Protein AF-A0A193QI72-F1 (afdb_monomer_lite)

Secondary structure (DSSP, 8-state):
-HHHHHTT-S-EEEEEEE-GGG-EEEEEEE-HHHHHHHHHHHHS---THHHHHHHHHHHHHHHHHHHTT----SSS-----

Structure (mmCIF, N/CA/C/O backbone):
data_AF-A0A193QI72-F1
#
_entry.id   AF-A0A193QI72-F1
#
loop_
_atom_site.group_PDB
_atom_site.id
_atom_site.type_symbol
_atom_site.label_atom_id
_atom_site.label_alt_id
_atom_site.label_comp_id
_atom_site.label_asym_id
_atom_site.label_entity_id
_atom_site.label_seq_id
_atom_site.pdbx_PDB_ins_code
_atom_site.Cartn_x
_atom_site.Cartn_y
_atom_site.Cartn_z
_atom_site.occupancy
_atom_site.B_iso_or_equiv
_atom_site.auth_seq_id
_atom_site.auth_comp_id
_atom_site.auth_asym_id
_atom_site.auth_atom_id
_atom_site.pdbx_PDB_model_num
ATOM 1 N N . MET A 1 1 ? 6.016 8.041 12.999 1.00 62.69 1 MET A N 1
ATOM 2 C CA . MET A 1 1 ? 6.602 6.748 12.577 1.00 62.69 1 MET A CA 1
ATOM 3 C C . MET A 1 1 ? 7.346 6.001 13.678 1.00 62.69 1 MET A C 1
ATOM 5 O O . MET A 1 1 ? 6.841 4.965 14.077 1.00 62.69 1 MET A O 1
ATOM 9 N N . ARG A 1 2 ? 8.473 6.484 14.230 1.00 77.62 2 ARG A N 1
ATOM 10 C CA . ARG A 1 2 ? 9.287 5.716 15.208 1.00 77.62 2 ARG A CA 1
ATOM 11 C C . ARG A 1 2 ? 8.497 5.101 16.383 1.00 77.62 2 ARG A C 1
ATOM 13 O O . ARG A 1 2 ? 8.555 3.895 16.571 1.00 77.62 2 ARG A O 1
ATOM 20 N N . LYS A 1 3 ? 7.659 5.889 17.070 1.00 86.62 3 LYS A N 1
ATOM 21 C CA . LYS A 1 3 ? 6.796 5.404 18.171 1.00 86.62 3 LYS A CA 1
ATOM 22 C C . LYS A 1 3 ? 5.821 4.286 17.763 1.00 86.62 3 LYS A C 1
ATOM 24 O O . LYS A 1 3 ? 5.444 3.473 18.592 1.00 86.62 3 LYS A O 1
ATOM 29 N N . TRP A 1 4 ? 5.376 4.265 16.507 1.00 79.19 4 TRP A N 1
ATOM 30 C CA . TRP A 1 4 ? 4.423 3.270 15.997 1.00 79.19 4 TRP A CA 1
ATOM 31 C C . TRP A 1 4 ? 5.133 1.963 15.649 1.00 79.19 4 TRP A C 1
ATOM 33 O O . TRP A 1 4 ? 4.615 0.889 15.934 1.00 79.19 4 TRP A O 1
ATOM 43 N N . ILE A 1 5 ? 6.351 2.076 15.109 1.00 80.56 5 ILE A N 1
ATOM 44 C CA . ILE A 1 5 ? 7.260 0.952 14.861 1.00 80.56 5 ILE A CA 1
ATOM 45 C C . ILE A 1 5 ? 7.620 0.276 16.191 1.00 80.56 5 ILE A C 1
ATOM 47 O O . ILE A 1 5 ? 7.470 -0.933 16.328 1.00 80.56 5 ILE A O 1
ATOM 51 N N . GLU A 1 6 ? 8.026 1.057 17.196 1.00 83.12 6 GLU A N 1
ATOM 52 C CA . GLU A 1 6 ? 8.382 0.549 18.531 1.00 83.12 6 GLU A CA 1
ATOM 53 C C . GLU A 1 6 ? 7.209 -0.165 19.217 1.00 83.12 6 GLU A C 1
ATOM 55 O O . GLU A 1 6 ? 7.403 -1.171 19.893 1.00 83.12 6 GLU A O 1
ATOM 60 N N . ARG A 1 7 ? 5.982 0.322 18.998 1.00 85.44 7 ARG A N 1
ATOM 61 C CA . ARG A 1 7 ? 4.747 -0.267 19.536 1.00 85.44 7 ARG A CA 1
ATOM 62 C C . ARG A 1 7 ? 4.159 -1.387 18.673 1.00 85.44 7 ARG A C 1
ATOM 64 O O . ARG A 1 7 ? 3.108 -1.904 19.030 1.00 85.44 7 ARG A O 1
ATOM 71 N N . ARG A 1 8 ? 4.806 -1.754 17.559 1.00 80.44 8 ARG A N 1
ATOM 72 C CA . ARG A 1 8 ? 4.330 -2.776 16.604 1.00 80.44 8 ARG A CA 1
ATOM 73 C C . ARG A 1 8 ? 2.902 -2.526 16.092 1.00 80.44 8 ARG A C 1
ATOM 75 O O . ARG A 1 8 ? 2.141 -3.459 15.889 1.00 80.44 8 ARG A O 1
ATOM 82 N N . LEU A 1 9 ? 2.549 -1.259 15.874 1.00 84.94 9 LEU A N 1
ATOM 83 C CA . LEU A 1 9 ? 1.218 -0.841 15.400 1.00 84.94 9 LEU A CA 1
ATOM 84 C C . LEU A 1 9 ? 1.136 -0.725 13.872 1.00 84.94 9 LEU A C 1
ATOM 86 O O . LEU A 1 9 ? 0.201 -0.133 13.342 1.00 84.94 9 LEU A O 1
ATOM 90 N N . LEU A 1 10 ? 2.160 -1.197 13.165 1.00 86.31 10 LEU A N 1
ATOM 91 C CA . LEU A 1 10 ? 2.215 -1.192 11.713 1.00 86.31 10 LEU A CA 1
ATOM 92 C C . LEU A 1 10 ? 2.697 -2.565 11.248 1.00 86.31 10 LEU A C 1
ATOM 94 O O . LEU A 1 10 ? 3.665 -3.076 11.823 1.00 86.31 10 LEU A O 1
ATOM 98 N N . PRO A 1 11 ? 2.079 -3.130 10.204 1.00 87.19 11 PRO A N 1
ATOM 99 C CA . PRO A 1 11 ? 2.602 -4.319 9.563 1.00 87.19 11 PRO A CA 1
ATOM 100 C C . PRO A 1 11 ? 3.849 -3.925 8.768 1.00 87.19 11 PRO A C 1
ATOM 102 O O . PRO A 1 11 ? 3.802 -3.102 7.846 1.00 87.19 11 PRO A O 1
ATOM 105 N N . LEU A 1 12 ? 4.997 -4.441 9.204 1.00 89.56 12 LEU A N 1
ATOM 106 C CA . LEU A 1 12 ? 6.312 -4.063 8.700 1.00 89.56 12 LEU A CA 1
ATOM 107 C C . LEU A 1 12 ? 7.107 -5.302 8.302 1.00 89.56 12 LEU A C 1
ATOM 109 O O . LEU A 1 12 ? 7.219 -6.248 9.079 1.00 89.56 12 LEU A O 1
ATOM 113 N N . ALA A 1 13 ? 7.761 -5.230 7.149 1.00 86.88 13 ALA A N 1
ATOM 114 C CA . ALA A 1 13 ? 8.815 -6.152 6.756 1.00 86.88 13 ALA A CA 1
ATOM 115 C C . ALA A 1 13 ? 10.179 -5.463 6.857 1.00 86.88 13 ALA A C 1
ATOM 117 O O . ALA A 1 13 ? 10.319 -4.269 6.581 1.00 86.88 13 ALA A O 1
ATOM 118 N N . THR A 1 14 ? 11.199 -6.217 7.265 1.00 88.19 14 THR A N 1
ATOM 119 C CA . THR A 1 14 ? 12.593 -5.764 7.194 1.00 88.19 14 THR A CA 1
ATOM 120 C C . THR A 1 14 ? 13.280 -6.510 6.068 1.00 88.19 14 THR A C 1
ATOM 122 O O . THR A 1 14 ? 13.476 -7.718 6.165 1.00 88.19 14 THR A O 1
ATOM 125 N N . GLU A 1 15 ? 13.692 -5.792 5.033 1.00 86.62 15 GLU A N 1
ATOM 126 C CA . GLU A 1 15 ? 14.474 -6.366 3.945 1.00 86.62 15 GLU A CA 1
ATOM 127 C C . GLU A 1 15 ? 15.940 -5.971 4.080 1.00 86.62 15 GLU A C 1
ATOM 129 O O . GLU A 1 15 ? 16.277 -4.809 4.330 1.00 86.62 15 GLU A O 1
ATOM 134 N N . LYS A 1 16 ? 16.827 -6.957 3.930 1.00 86.44 16 LYS A N 1
ATOM 135 C CA . LYS A 1 16 ? 18.266 -6.727 3.847 1.00 86.44 16 LYS A CA 1
ATOM 136 C C . LYS A 1 16 ? 18.636 -6.555 2.382 1.00 86.44 16 LYS A C 1
ATOM 138 O O . LYS A 1 16 ? 18.584 -7.505 1.611 1.00 86.44 16 LYS A O 1
ATOM 143 N N . GLU A 1 17 ? 19.071 -5.359 2.031 1.00 82.38 17 GLU A N 1
ATOM 144 C CA . GLU A 1 17 ? 19.634 -5.068 0.722 1.00 82.38 17 GLU A CA 1
ATOM 145 C C . GLU A 1 17 ? 21.154 -5.219 0.802 1.00 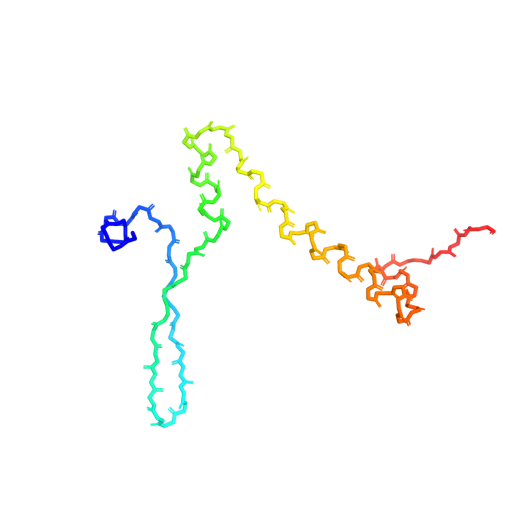82.38 17 GLU A C 1
ATOM 147 O O . GLU A 1 17 ? 21.812 -4.584 1.631 1.00 82.38 17 GLU A O 1
ATOM 152 N N . VAL A 1 18 ? 21.722 -6.102 -0.016 1.00 84.88 18 VAL A N 1
ATOM 153 C CA . VAL A 1 18 ? 23.164 -6.375 -0.033 1.00 84.88 18 VAL A CA 1
ATOM 154 C C . VAL A 1 18 ? 23.791 -5.644 -1.215 1.00 84.88 18 VAL A C 1
ATOM 156 O O . VAL A 1 18 ? 23.456 -5.919 -2.362 1.00 84.88 18 VAL A O 1
ATOM 159 N N . PHE A 1 19 ? 24.729 -4.738 -0.943 1.00 82.50 19 PHE A N 1
ATOM 160 C CA . PHE A 1 19 ? 25.461 -3.964 -1.949 1.00 82.50 19 PHE A CA 1
ATOM 161 C C . PHE A 1 19 ? 26.833 -4.591 -2.248 1.00 82.50 19 PHE A C 1
ATOM 163 O O . PHE A 1 19 ? 27.868 -3.921 -2.191 1.00 82.50 19 PHE A O 1
ATOM 170 N N . GLY A 1 20 ? 26.855 -5.895 -2.536 1.00 78.19 20 GLY A N 1
ATOM 171 C CA . GLY A 1 20 ? 28.098 -6.646 -2.755 1.00 78.19 20 GLY A CA 1
ATOM 172 C C . GLY A 1 20 ? 29.067 -6.546 -1.566 1.00 78.19 20 GLY A C 1
ATOM 173 O O . GLY A 1 20 ? 28.643 -6.560 -0.411 1.00 78.19 20 GLY A O 1
ATOM 174 N N . GLU A 1 21 ? 30.368 -6.405 -1.837 1.00 81.50 21 GLU A N 1
ATOM 175 C CA . GLU A 1 21 ? 31.419 -6.295 -0.804 1.00 81.50 21 GLU A CA 1
ATOM 176 C C . GLU A 1 21 ? 31.398 -4.966 -0.026 1.00 81.50 21 GLU A C 1
ATOM 178 O O . GLU A 1 21 ? 31.995 -4.864 1.043 1.00 81.50 21 GLU A O 1
ATOM 183 N N . ARG A 1 22 ? 30.687 -3.941 -0.522 1.00 80.12 22 ARG A N 1
ATOM 184 C CA . ARG A 1 22 ? 30.632 -2.602 0.103 1.00 80.12 22 ARG A CA 1
ATOM 185 C C . ARG A 1 22 ? 29.739 -2.548 1.345 1.00 80.12 22 ARG A C 1
ATOM 187 O O . ARG A 1 22 ? 29.742 -1.542 2.051 1.00 80.12 22 ARG A O 1
ATOM 194 N N . GLY A 1 23 ? 28.981 -3.611 1.609 1.00 75.88 23 GLY A N 1
ATOM 195 C CA . GLY A 1 23 ? 28.164 -3.767 2.807 1.00 75.88 23 GLY A CA 1
ATOM 196 C C . GLY A 1 23 ? 26.699 -4.067 2.506 1.00 75.88 23 GLY A C 1
ATOM 197 O O . GLY A 1 23 ? 26.305 -4.376 1.384 1.00 75.88 23 GLY A O 1
ATOM 198 N N . SER A 1 24 ? 25.864 -3.988 3.538 1.00 83.06 24 SER A N 1
ATOM 199 C CA . SER A 1 24 ? 24.421 -4.208 3.424 1.00 83.06 24 SER A CA 1
ATOM 200 C C . SER A 1 24 ? 23.646 -3.137 4.174 1.00 83.06 24 SER A C 1
ATOM 202 O O . SER A 1 24 ? 24.054 -2.753 5.269 1.00 83.06 24 SER A O 1
ATOM 204 N N . SER A 1 25 ? 22.506 -2.726 3.631 1.00 84.81 25 SER A N 1
ATOM 205 C CA . SER A 1 25 ? 21.530 -1.880 4.314 1.00 84.81 25 SER A CA 1
ATOM 206 C C . SER A 1 25 ? 20.307 -2.697 4.729 1.00 84.81 25 SER A C 1
ATOM 208 O O . SER A 1 25 ? 20.041 -3.772 4.191 1.00 84.81 25 SER A O 1
ATOM 210 N N . ARG A 1 26 ? 19.559 -2.199 5.713 1.00 84.31 26 ARG A N 1
ATOM 211 C CA . ARG A 1 26 ? 18.251 -2.742 6.088 1.00 84.31 26 ARG A CA 1
ATOM 212 C C . ARG A 1 26 ? 17.197 -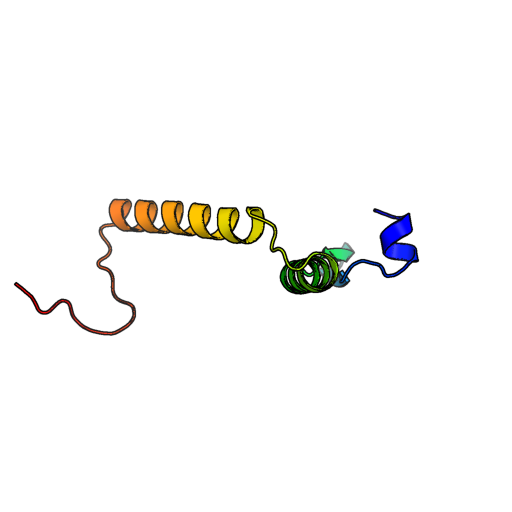1.687 5.812 1.00 84.31 26 ARG A C 1
ATOM 214 O O . ARG A 1 26 ? 17.294 -0.574 6.324 1.00 84.31 26 ARG A O 1
ATOM 221 N N . ARG A 1 27 ? 16.188 -2.047 5.026 1.00 84.81 27 ARG A N 1
ATOM 222 C CA . ARG A 1 27 ? 15.035 -1.197 4.738 1.00 84.81 27 ARG A CA 1
ATOM 223 C C . ARG A 1 27 ? 13.830 -1.719 5.507 1.00 84.81 27 ARG A C 1
ATOM 225 O O . ARG A 1 27 ? 13.592 -2.922 5.556 1.00 84.81 27 ARG A O 1
ATOM 232 N N . LEU A 1 28 ? 13.093 -0.801 6.120 1.00 84.81 28 LEU A N 1
ATOM 233 C CA . LEU A 1 28 ? 11.786 -1.083 6.702 1.00 84.81 28 LEU A CA 1
ATOM 234 C C . LEU A 1 28 ? 10.728 -0.764 5.652 1.00 84.81 28 LEU A C 1
ATOM 236 O O . LEU A 1 28 ? 10.675 0.362 5.157 1.00 84.81 28 LEU A O 1
ATOM 240 N N . LEU A 1 29 ? 9.898 -1.746 5.331 1.00 86.50 29 LEU A N 1
ATOM 241 C CA . LEU A 1 29 ? 8.798 -1.626 4.386 1.00 86.50 29 LEU A CA 1
ATOM 242 C C . LEU A 1 29 ? 7.482 -1.761 5.143 1.00 86.50 29 LEU A C 1
ATOM 244 O O . LEU A 1 29 ? 7.345 -2.651 5.977 1.00 86.50 29 LEU A O 1
ATOM 248 N N . ILE A 1 30 ? 6.520 -0.886 4.854 1.00 87.25 30 ILE A N 1
ATOM 249 C CA . ILE A 1 30 ? 5.141 -1.070 5.316 1.00 87.25 30 ILE A CA 1
ATOM 250 C C . ILE A 1 30 ? 4.468 -2.045 4.361 1.00 87.25 30 ILE A C 1
ATOM 252 O O . ILE A 1 30 ? 4.465 -1.823 3.148 1.00 87.25 30 ILE A O 1
ATOM 256 N N . LEU A 1 31 ? 3.884 -3.104 4.910 1.00 87.12 31 LEU A N 1
ATOM 257 C CA . LEU A 1 31 ? 3.096 -4.054 4.139 1.00 87.12 31 LEU A CA 1
ATOM 258 C C . LEU A 1 31 ? 1.742 -3.413 3.846 1.00 87.12 31 LEU A C 1
ATOM 260 O O . LEU A 1 31 ? 0.838 -3.393 4.675 1.00 87.12 31 LEU A O 1
ATOM 264 N N . TRP A 1 32 ? 1.643 -2.809 2.663 1.00 84.81 32 TRP A N 1
ATOM 265 C CA . TRP A 1 32 ? 0.519 -1.950 2.297 1.00 84.81 32 TRP A CA 1
ATOM 266 C C . TRP A 1 32 ? -0.836 -2.666 2.371 1.00 84.81 32 TRP A C 1
ATOM 268 O O . TRP A 1 32 ? -1.785 -2.101 2.902 1.00 84.81 32 TRP A O 1
ATOM 278 N N . ASN A 1 33 ? -0.921 -3.914 1.900 1.00 85.19 33 ASN A N 1
ATOM 279 C CA . ASN A 1 33 ? -2.170 -4.683 1.942 1.00 85.19 33 ASN A CA 1
ATOM 280 C C . ASN A 1 33 ? -2.597 -5.009 3.379 1.00 85.19 33 ASN A C 1
ATOM 282 O O . ASN A 1 33 ? -3.737 -4.740 3.737 1.00 85.19 33 ASN A O 1
ATOM 286 N N . GLU A 1 34 ? -1.676 -5.492 4.214 1.00 85.38 34 GLU A N 1
ATOM 287 C CA . GLU A 1 34 ? -1.955 -5.787 5.628 1.00 85.38 34 GLU A CA 1
ATOM 288 C C . GLU A 1 34 ? -2.335 -4.521 6.401 1.00 85.38 34 GLU A C 1
ATOM 290 O O . GLU A 1 34 ? -3.196 -4.536 7.276 1.00 85.38 34 GLU A O 1
ATOM 295 N N . TRP A 1 35 ? -1.718 -3.387 6.058 1.00 87.19 35 TRP A N 1
ATOM 296 C CA . TRP A 1 35 ? -2.080 -2.110 6.659 1.00 87.19 35 TRP A CA 1
ATOM 297 C C . TRP A 1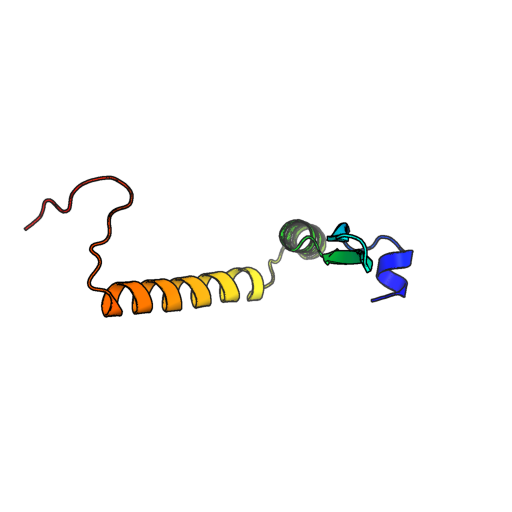 35 ? -3.506 -1.707 6.273 1.00 87.19 35 TRP A C 1
ATOM 299 O O . TRP A 1 35 ? -4.262 -1.259 7.131 1.00 87.19 35 TRP A O 1
ATOM 309 N N . LEU A 1 36 ? -3.899 -1.901 5.011 1.00 85.38 36 LEU A N 1
ATOM 310 C CA . LEU A 1 36 ? -5.264 -1.633 4.554 1.00 85.38 36 LEU A CA 1
ATOM 311 C C . LEU A 1 36 ? -6.297 -2.548 5.225 1.00 85.38 36 LEU A C 1
ATOM 313 O O . LEU A 1 36 ? -7.382 -2.071 5.552 1.00 85.38 36 LEU A O 1
ATOM 317 N N . GLU A 1 37 ? -5.968 -3.822 5.440 1.00 85.19 37 GLU A N 1
ATOM 318 C CA . GLU A 1 37 ? -6.808 -4.766 6.190 1.00 85.19 37 GLU A CA 1
ATOM 319 C C . GLU A 1 37 ? -6.976 -4.315 7.644 1.00 85.19 37 GLU A C 1
ATOM 321 O O . GLU A 1 37 ? -8.101 -4.162 8.105 1.00 85.19 37 GLU A O 1
ATOM 326 N N . MET A 1 38 ? -5.886 -3.950 8.325 1.00 87.88 38 MET A N 1
ATOM 327 C CA . MET A 1 38 ? -5.943 -3.424 9.694 1.00 87.88 38 MET A CA 1
ATOM 328 C C . MET A 1 38 ? -6.809 -2.157 9.802 1.00 87.88 38 MET A C 1
ATOM 330 O O . MET A 1 38 ? -7.569 -1.995 10.756 1.00 87.88 38 MET A O 1
ATOM 334 N N . ILE A 1 39 ? -6.708 -1.235 8.837 1.00 86.69 39 ILE A N 1
ATOM 335 C CA . ILE A 1 39 ? -7.563 -0.038 8.810 1.00 86.69 39 ILE A CA 1
ATOM 336 C C . ILE A 1 39 ? -9.028 -0.424 8.600 1.00 86.69 39 ILE A C 1
ATOM 338 O O . ILE A 1 39 ? -9.905 0.135 9.264 1.00 86.69 39 ILE A O 1
ATOM 342 N N . TYR A 1 40 ? -9.300 -1.374 7.709 1.00 87.00 40 TYR A N 1
ATOM 343 C CA . TYR A 1 40 ? -10.651 -1.861 7.478 1.00 87.00 40 TYR A CA 1
ATOM 344 C C . TYR A 1 40 ? -11.247 -2.516 8.724 1.00 87.00 40 TYR A C 1
ATOM 346 O O . TYR A 1 40 ? -12.371 -2.186 9.081 1.00 87.00 40 TYR A O 1
ATOM 354 N N . ASP A 1 41 ? -10.494 -3.350 9.435 1.00 88.06 41 ASP A N 1
ATOM 355 C CA . ASP A 1 41 ? -10.971 -4.012 10.653 1.00 88.06 41 ASP A CA 1
ATOM 356 C C . ASP A 1 41 ? -11.391 -3.003 11.730 1.00 88.06 41 ASP A C 1
ATOM 358 O O . ASP A 1 41 ? -12.380 -3.198 12.434 1.00 88.06 41 ASP A O 1
ATOM 362 N N . VAL A 1 42 ? -10.666 -1.886 11.838 1.00 88.69 42 VAL A N 1
ATOM 363 C CA . VAL A 1 42 ? -10.944 -0.840 12.833 1.00 88.69 42 VAL A CA 1
ATOM 364 C C . VAL A 1 42 ? -12.065 0.104 12.396 1.00 88.69 42 VAL A C 1
ATOM 366 O O . VAL A 1 42 ? -12.828 0.585 13.231 1.00 88.69 42 VAL A O 1
ATOM 369 N N . THR A 1 43 ? -12.160 0.419 11.104 1.00 89.06 43 THR A N 1
ATOM 370 C CA . THR A 1 43 ? -13.037 1.498 10.610 1.00 89.06 43 THR A CA 1
ATOM 371 C C . THR A 1 43 ? -14.241 1.001 9.815 1.00 89.06 43 THR A C 1
ATOM 373 O O . THR A 1 43 ? -15.138 1.786 9.515 1.00 89.06 43 THR A O 1
ATOM 376 N N . SER A 1 44 ? -14.270 -0.286 9.452 1.00 89.25 44 SER A N 1
ATOM 377 C CA . SER A 1 44 ? -15.193 -0.882 8.472 1.00 89.25 44 SER A CA 1
ATOM 378 C C . SER A 1 44 ? -15.222 -0.139 7.127 1.00 89.25 44 SER A C 1
ATOM 380 O O . SER A 1 44 ? -16.168 -0.266 6.348 1.00 89.25 44 SER A O 1
ATOM 382 N N . GLN A 1 45 ? -14.185 0.653 6.840 1.00 85.06 45 GLN A N 1
ATOM 383 C CA . GLN A 1 45 ? -14.045 1.470 5.642 1.00 85.06 45 GLN A CA 1
ATOM 384 C C . GLN A 1 45 ? -12.649 1.279 5.053 1.00 85.06 45 GLN A C 1
ATOM 386 O O . GLN A 1 45 ? -11.660 1.116 5.763 1.00 85.06 45 GLN A O 1
ATOM 391 N N . LEU A 1 46 ? -12.564 1.272 3.725 1.00 76.69 46 LEU A N 1
ATOM 392 C CA . LEU A 1 46 ? -11.287 1.185 3.024 1.00 76.69 46 LEU A CA 1
ATOM 393 C C . LEU A 1 46 ? -10.870 2.578 2.547 1.00 76.69 46 LEU A C 1
ATOM 395 O O . LEU A 1 46 ? -11.696 3.263 1.938 1.00 76.69 46 LEU A O 1
ATOM 399 N N . PRO A 1 47 ? -9.603 2.980 2.750 1.00 78.00 47 PRO A N 1
ATOM 400 C CA . PRO A 1 47 ? -9.093 4.236 2.218 1.00 78.00 47 PRO A CA 1
ATOM 401 C C . PRO A 1 47 ? -9.246 4.299 0.687 1.00 78.00 47 PRO A C 1
ATOM 403 O O . PRO A 1 47 ? -8.908 3.319 0.007 1.00 78.00 47 PRO A O 1
ATOM 406 N N . PRO A 1 48 ? -9.730 5.417 0.115 1.00 72.44 48 PRO A N 1
ATOM 407 C CA . PRO A 1 48 ? -9.872 5.576 -1.336 1.00 72.44 48 PRO A CA 1
ATOM 408 C C . PRO A 1 48 ? -8.537 5.408 -2.088 1.00 72.44 48 PRO A C 1
ATOM 410 O O . PRO A 1 48 ? -8.502 4.840 -3.185 1.00 72.44 48 PRO A O 1
ATOM 413 N N . GLU A 1 49 ? -7.422 5.765 -1.446 1.00 73.25 49 GLU A N 1
ATOM 414 C CA . GLU A 1 49 ? -6.056 5.675 -1.970 1.00 73.25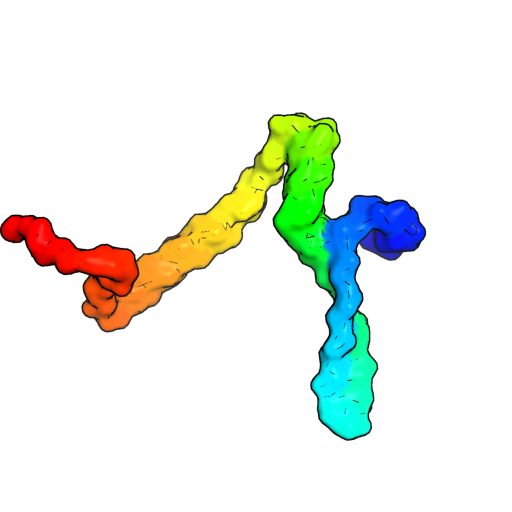 49 GLU A CA 1
ATOM 415 C C . GLU A 1 49 ? -5.644 4.236 -2.330 1.00 73.25 49 GLU A C 1
ATOM 417 O O . GLU A 1 49 ? -4.737 4.027 -3.144 1.00 73.25 49 GLU A O 1
ATOM 422 N N . ARG A 1 50 ? -6.339 3.221 -1.788 1.00 71.62 50 ARG A N 1
ATOM 423 C CA . ARG A 1 50 ? -6.153 1.799 -2.129 1.00 71.62 50 ARG A CA 1
ATOM 424 C C . ARG A 1 50 ? -6.215 1.548 -3.633 1.00 71.62 50 ARG A C 1
ATOM 426 O O . ARG A 1 50 ? -5.505 0.676 -4.135 1.00 71.62 50 ARG A O 1
ATOM 433 N N . TYR A 1 51 ? -7.078 2.272 -4.345 1.00 69.50 51 TYR A N 1
ATOM 434 C CA . TYR A 1 51 ? -7.325 2.054 -5.769 1.00 69.50 51 TYR A CA 1
ATOM 435 C C . TYR A 1 51 ? -6.654 3.073 -6.678 1.00 69.50 51 TYR A C 1
ATOM 437 O O . TYR A 1 51 ? -6.518 2.807 -7.874 1.00 69.50 51 TYR A O 1
ATOM 445 N N . ASP A 1 52 ? -6.225 4.211 -6.147 1.00 76.31 52 ASP A N 1
ATOM 446 C CA . ASP A 1 52 ? -5.750 5.319 -6.970 1.00 76.31 52 ASP A CA 1
ATOM 447 C C . ASP A 1 52 ? -4.445 4.987 -7.684 1.00 76.31 52 ASP A C 1
ATOM 449 O O . ASP A 1 52 ? -4.319 5.247 -8.883 1.00 76.31 52 ASP A O 1
ATOM 453 N N . TRP A 1 53 ? -3.517 4.303 -7.010 1.00 73.94 53 TRP A N 1
ATOM 454 C CA . TRP A 1 53 ? -2.288 3.833 -7.653 1.00 73.94 53 TRP A CA 1
ATOM 455 C C . TRP A 1 53 ? -2.589 2.813 -8.761 1.00 73.94 53 TRP A C 1
ATOM 457 O O . TRP A 1 53 ? -2.012 2.897 -9.844 1.00 73.94 53 TRP A O 1
ATOM 467 N N . LYS A 1 54 ? -3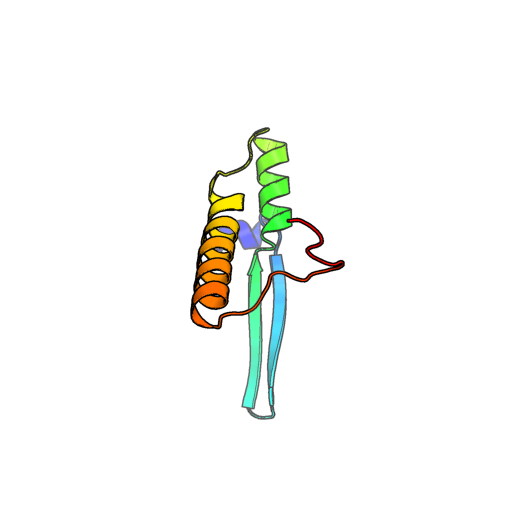.542 1.895 -8.537 1.00 76.25 54 LYS A N 1
ATOM 468 C CA . LYS A 1 54 ? -3.942 0.872 -9.515 1.00 76.25 54 LYS A CA 1
ATOM 469 C C . LYS A 1 54 ? -4.632 1.504 -10.721 1.00 76.25 54 LYS A C 1
ATOM 471 O O . LYS A 1 54 ? -4.342 1.140 -11.855 1.00 76.25 54 LYS A O 1
ATOM 476 N N . ARG A 1 55 ? -5.513 2.484 -10.498 1.00 82.25 55 ARG A N 1
ATOM 477 C CA . ARG A 1 55 ? -6.171 3.265 -11.559 1.00 82.25 55 ARG A CA 1
ATOM 478 C C . ARG A 1 55 ? -5.159 4.082 -12.354 1.00 82.25 55 ARG A C 1
ATOM 480 O O . ARG A 1 55 ? -5.223 4.094 -13.581 1.00 82.25 55 ARG A O 1
ATOM 487 N N . ALA A 1 56 ? -4.221 4.745 -11.679 1.00 82.94 56 ALA A N 1
ATOM 488 C CA . ALA A 1 56 ? -3.156 5.504 -12.325 1.00 82.94 56 ALA A CA 1
ATOM 489 C C . ALA A 1 56 ? -2.244 4.591 -13.152 1.00 82.94 56 ALA A C 1
ATOM 491 O O . ALA A 1 56 ? -1.933 4.915 -14.297 1.00 82.94 56 ALA A O 1
ATOM 492 N N . TRP A 1 57 ? -1.870 3.432 -12.608 1.00 84.19 57 TRP A N 1
ATOM 493 C CA . TRP A 1 57 ? -1.103 2.418 -13.322 1.00 84.19 57 TRP A CA 1
ATOM 494 C C . TRP A 1 57 ? -1.866 1.900 -14.543 1.00 84.19 57 TRP A C 1
ATOM 496 O O . TRP A 1 57 ? -1.321 1.920 -15.640 1.00 84.19 57 TRP A O 1
ATOM 506 N N . TYR A 1 58 ? -3.147 1.551 -14.395 1.00 85.50 58 TYR A N 1
ATOM 507 C CA . TYR A 1 58 ? -3.981 1.079 -15.502 1.00 85.50 58 TYR A CA 1
ATOM 508 C C . TYR A 1 58 ? -4.106 2.122 -16.618 1.00 85.50 58 TYR A C 1
ATOM 510 O O . TYR A 1 58 ? -3.967 1.791 -17.791 1.00 85.50 58 TYR A O 1
ATOM 518 N N . LYS A 1 59 ? -4.293 3.403 -16.268 1.00 89.56 59 LYS A N 1
ATOM 519 C CA . LYS A 1 59 ? -4.299 4.507 -17.241 1.00 89.56 59 LYS A CA 1
ATOM 520 C C . LYS A 1 59 ? -2.969 4.616 -17.990 1.00 89.56 59 LYS A C 1
ATOM 522 O O . LYS A 1 59 ? -2.977 4.751 -19.209 1.00 89.56 59 LYS A O 1
ATOM 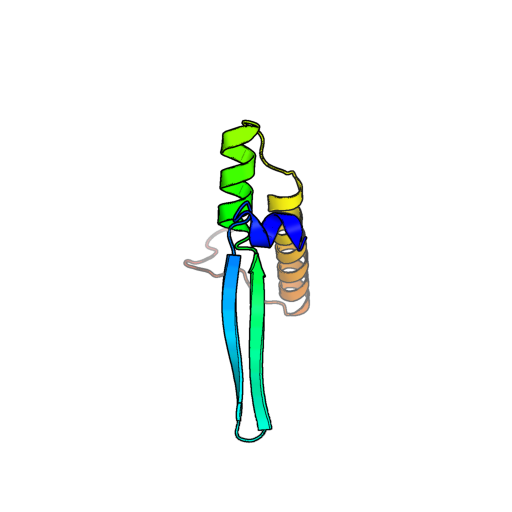527 N N . ARG A 1 60 ? -1.836 4.543 -17.280 1.00 87.75 60 ARG A N 1
ATOM 528 C CA . ARG A 1 60 ? -0.497 4.593 -17.897 1.00 87.75 60 ARG A CA 1
ATOM 529 C C . ARG A 1 60 ? -0.246 3.386 -18.796 1.00 87.75 60 ARG A C 1
ATOM 531 O O . ARG A 1 60 ? 0.222 3.568 -19.910 1.00 87.75 60 ARG A O 1
ATOM 538 N N . ALA A 1 61 ? -0.590 2.187 -18.335 1.00 85.88 61 ALA A N 1
ATOM 539 C CA . ALA A 1 61 ? -0.438 0.951 -19.094 1.00 85.88 61 ALA A CA 1
ATOM 540 C C . ALA A 1 61 ? -1.307 0.955 -20.359 1.00 85.88 61 ALA A C 1
ATOM 542 O O . ALA A 1 61 ? -0.826 0.596 -21.429 1.00 85.88 61 ALA A O 1
ATOM 543 N N . LYS A 1 62 ? -2.558 1.428 -20.262 1.00 87.62 62 LYS A N 1
ATOM 544 C CA . LYS A 1 62 ? -3.451 1.582 -21.416 1.00 87.62 62 LYS A CA 1
ATOM 545 C C . LYS A 1 62 ? -2.883 2.564 -22.441 1.00 87.62 62 LYS A C 1
ATOM 547 O O . LYS A 1 62 ? -2.827 2.224 -23.615 1.00 87.62 62 LYS A O 1
ATOM 552 N N . LYS A 1 63 ? -2.416 3.735 -21.997 1.00 89.06 63 LYS A N 1
ATOM 553 C CA . LYS A 1 63 ? -1.789 4.720 -22.887 1.00 89.06 63 LYS A CA 1
ATOM 554 C C . LYS A 1 63 ? -0.541 4.150 -23.565 1.00 89.06 63 LYS A C 1
ATOM 556 O O . LYS A 1 63 ? -0.415 4.226 -24.774 1.00 89.06 63 LYS A O 1
ATOM 561 N N . LEU A 1 64 ? 0.344 3.518 -22.794 1.00 87.44 64 LEU A N 1
ATOM 562 C CA . LEU A 1 64 ? 1.555 2.895 -23.328 1.00 87.44 64 LEU A CA 1
ATOM 563 C C . LEU A 1 64 ? 1.227 1.819 -24.373 1.00 87.44 64 LEU A C 1
ATOM 565 O O . LEU A 1 64 ? 1.912 1.707 -25.380 1.00 87.44 64 LEU A O 1
ATOM 569 N N . ARG A 1 65 ? 0.166 1.038 -24.154 1.00 83.81 65 ARG A N 1
ATOM 570 C CA . ARG A 1 65 ? -0.325 0.058 -25.126 1.00 83.81 65 ARG A CA 1
ATOM 571 C C . ARG A 1 65 ? -0.784 0.726 -26.425 1.00 83.81 65 ARG A C 1
ATOM 573 O O . ARG A 1 65 ? -0.435 0.230 -27.491 1.00 83.81 65 ARG A O 1
ATOM 580 N N . GLU A 1 66 ? -1.579 1.791 -26.330 1.00 87.50 66 GLU A N 1
ATOM 581 C CA . GLU A 1 66 ? -2.045 2.565 -27.490 1.00 87.50 66 GLU A CA 1
ATOM 582 C C . GLU A 1 66 ? -0.854 3.141 -28.268 1.00 87.50 66 GLU A C 1
ATOM 584 O O . GLU A 1 66 ? -0.774 2.952 -29.479 1.00 87.50 66 GLU A O 1
ATOM 589 N N . ASP A 1 67 ? 0.114 3.731 -27.561 1.00 89.50 67 ASP A N 1
ATOM 590 C CA . ASP A 1 67 ? 1.339 4.294 -28.141 1.00 89.50 67 ASP A CA 1
ATOM 591 C C . ASP A 1 67 ? 2.193 3.223 -28.853 1.00 89.50 67 ASP A C 1
ATOM 593 O O . ASP A 1 67 ? 2.839 3.503 -29.861 1.00 89.50 67 ASP A O 1
ATOM 597 N N . LEU A 1 68 ? 2.191 1.985 -28.346 1.00 87.81 68 LEU A N 1
ATOM 598 C CA . LEU A 1 68 ? 2.932 0.854 -28.915 1.00 87.81 68 LEU A CA 1
ATOM 599 C C . LEU A 1 68 ? 2.126 0.037 -29.942 1.00 87.81 68 LEU A C 1
ATOM 601 O O . LEU A 1 68 ? 2.662 -0.914 -30.506 1.00 87.81 68 LEU A O 1
ATOM 605 N N . GLY A 1 69 ? 0.849 0.361 -30.173 1.00 84.81 69 GLY A N 1
ATOM 606 C CA . GLY A 1 69 ? -0.014 -0.351 -31.123 1.00 84.81 69 GLY A CA 1
ATOM 607 C C . GLY A 1 69 ? -0.279 -1.823 -30.777 1.00 84.81 69 GLY A C 1
ATOM 608 O O . GLY A 1 69 ? -0.586 -2.617 -31.665 1.00 84.81 69 GLY A O 1
ATOM 609 N N . VAL A 1 70 ? -0.147 -2.221 -29.506 1.00 77.62 70 VAL A N 1
ATOM 610 C CA . VAL A 1 70 ? -0.246 -3.635 -29.102 1.00 77.62 70 VAL A CA 1
ATOM 611 C C . VAL A 1 70 ? -1.723 -4.034 -28.911 1.00 77.62 70 VAL A C 1
ATOM 613 O O . VAL A 1 70 ? -2.424 -3.401 -28.111 1.00 77.62 70 VAL A O 1
ATOM 616 N N . PRO A 1 71 ? -2.243 -5.075 -29.591 1.00 69.12 71 PRO A N 1
ATOM 617 C CA . PRO A 1 71 ? -3.605 -5.569 -29.367 1.00 69.12 71 PRO A CA 1
ATOM 618 C C . PRO A 1 71 ? -3.768 -6.166 -27.957 1.00 69.12 71 PRO A C 1
ATOM 620 O O . PRO A 1 71 ? -2.805 -6.622 -27.342 1.00 69.12 71 PRO A O 1
ATOM 623 N N . TYR A 1 72 ? -4.985 -6.124 -27.404 1.00 61.62 72 TYR A N 1
ATOM 624 C CA . TYR A 1 72 ? -5.254 -6.672 -26.072 1.00 61.62 72 TYR A CA 1
ATOM 625 C C . TYR A 1 72 ? -5.296 -8.187 -26.194 1.00 61.62 72 TYR A C 1
ATOM 627 O O . TYR A 1 72 ? -6.287 -8.723 -26.663 1.00 61.62 72 TYR A O 1
ATOM 635 N N . ARG A 1 73 ? -4.244 -8.897 -25.793 1.00 58.56 73 ARG A N 1
ATOM 636 C CA . ARG A 1 73 ? -4.378 -10.337 -25.569 1.00 58.56 73 ARG A CA 1
ATOM 637 C C . ARG A 1 73 ? -3.738 -10.730 -24.256 1.00 58.56 73 ARG A C 1
ATOM 639 O O . ARG A 1 73 ? -2.520 -10.792 -24.130 1.00 58.56 73 ARG A O 1
ATOM 646 N N . LEU A 1 74 ? -4.594 -11.035 -23.291 1.00 51.22 74 LEU A N 1
ATOM 647 C CA . LEU A 1 74 ? -4.290 -11.957 -22.207 1.00 51.22 74 LEU A CA 1
ATOM 648 C C . LEU A 1 74 ? -5.375 -13.035 -22.258 1.00 51.22 74 LEU A C 1
ATOM 650 O O . LEU A 1 74 ? -6.368 -12.949 -21.549 1.00 51.22 74 LEU A O 1
ATOM 654 N N . GLY A 1 75 ? -5.164 -14.004 -23.155 1.00 52.91 75 GLY A N 1
ATOM 655 C CA . GLY A 1 75 ? -6.030 -15.167 -23.353 1.00 52.91 75 GLY A CA 1
ATOM 656 C C . GLY A 1 75 ? -7.233 -14.899 -24.260 1.00 52.91 75 GLY A C 1
ATOM 657 O O . GLY A 1 75 ? -8.192 -14.281 -23.829 1.00 52.91 75 GLY A O 1
ATOM 658 N N . GLU A 1 76 ? -7.159 -15.447 -25.473 1.00 45.34 76 GLU A N 1
ATOM 659 C CA . GLU A 1 76 ? -8.237 -15.609 -26.466 1.00 45.34 76 GLU A CA 1
ATOM 660 C C . GLU A 1 76 ? -8.625 -14.407 -27.342 1.00 45.34 76 GLU A C 1
ATOM 662 O O . GLU A 1 76 ? -8.372 -13.243 -27.043 1.00 45.34 76 GLU A O 1
ATOM 667 N N . GLU A 1 77 ? -9.053 -14.784 -28.546 1.00 51.06 77 GLU A N 1
ATOM 668 C CA . GLU A 1 77 ? -9.077 -14.036 -29.796 1.00 51.06 77 GLU A CA 1
ATOM 669 C C . GLU A 1 77 ? -10.221 -13.021 -29.845 1.00 51.06 77 GLU A C 1
ATOM 671 O O . GLU A 1 77 ? -11.352 -13.327 -29.477 1.00 51.06 77 GLU A O 1
ATOM 676 N N . ASP A 1 78 ? -9.936 -11.827 -30.369 1.00 47.69 78 ASP A N 1
ATOM 677 C CA . ASP A 1 78 ? -10.971 -10.922 -30.866 1.00 47.69 78 ASP A CA 1
ATOM 678 C C . ASP A 1 78 ? -11.593 -11.544 -32.139 1.00 47.69 78 ASP A C 1
ATOM 680 O O . ASP A 1 78 ? -11.233 -11.182 -33.259 1.00 47.69 78 ASP A O 1
ATOM 684 N N . GLU A 1 79 ? -12.501 -12.512 -31.983 1.00 49.72 79 GLU A N 1
ATOM 685 C CA . GLU A 1 79 ? -13.557 -12.757 -32.970 1.00 49.72 79 GLU A CA 1
ATOM 686 C C . GLU A 1 79 ? -14.759 -11.864 -32.634 1.00 49.72 79 GLU A C 1
ATOM 688 O O . GLU A 1 79 ? -15.443 -12.093 -31.637 1.00 49.72 79 GLU A O 1
ATOM 693 N N . ALA A 1 80 ? -14.977 -10.851 -33.483 1.00 41.00 80 ALA A N 1
ATOM 694 C CA . ALA A 1 80 ? -16.207 -10.086 -33.769 1.00 41.00 80 ALA A CA 1
ATOM 695 C C . ALA A 1 80 ? -15.830 -8.606 -33.993 1.00 41.00 80 ALA A C 1
ATOM 697 O O . ALA A 1 80 ? -15.204 -7.996 -33.131 1.00 41.00 80 ALA A O 1
ATOM 698 N N . ALA A 1 81 ? -16.183 -7.927 -35.085 1.00 35.06 81 ALA A N 1
ATOM 699 C CA . ALA A 1 81 ? -17.068 -8.206 -36.213 1.00 35.06 81 ALA A CA 1
ATOM 700 C C . ALA A 1 81 ? -16.660 -7.310 -37.400 1.00 35.06 81 ALA A C 1
ATOM 702 O O . ALA A 1 81 ? -16.025 -6.258 -37.142 1.00 35.06 81 ALA A O 1
#

pLDDT: mean 79.0, std 12.56, range [35.06, 89.56]

Foldseek 3Di:
DVVCVVVVVFQWDWDWAAPDPVGIDIDIDTPVVVRQVVCCVVPVDGDPVVCPVVVVVVVVVVVVCVVVVPDDDPDDDPDDD

Radius of gyration: 20.17 Å; chains: 1; bounding box: 48×22×56 Å

Sequence (81 aa):
MRKWIERRLLPLATEKEVFGERGSSRRLLILWNEWLEMIYDVTSQLPPERYDWKRAWYKRAKKLREDLGVPYRLGEEDEAA

Organism: Sodalis glossinidius (strain morsitans) (NCBI:txid343509)